Protein AF-A0A533S1H6-F1 (afdb_monomer_lite)

Sequence (105 aa):
SIVCSLVYDEVIPMDAEGDYMLHKIPVVIVEKLSGSKELEAKVCETLKSYKGILVRGHGTFAIGKLMEEAYHLTCMLEASCMTRYLVDLTGLGSKRDKTPEYKAW

Radius of gyration: 13.87 Å; chains: 1; bounding box: 28×32×38 Å

pLDDT: mean 91.46, std 9.81, range [49.34, 98.0]

Foldseek 3Di:
DQVLLQVDQKFAFPDPVCCVQFVIAGEDEDPDQPPDPRCVVRVVVVCVPGQKYHYHNHAIFGDDPDPVSRVVVRVSVVVRSVVRVVVVVVVDPDPLVVDVVNVPD

Structure (mmCIF, N/CA/C/O backbone):
data_AF-A0A533S1H6-F1
#
_entry.id   AF-A0A533S1H6-F1
#
loop_
_atom_site.group_PDB
_atom_site.id
_atom_site.type_symbol
_atom_site.label_atom_id
_atom_site.label_alt_id
_atom_site.label_comp_id
_atom_site.label_asym_id
_atom_site.label_entity_id
_atom_site.label_seq_id
_atom_site.pdbx_PDB_ins_code
_atom_site.Cartn_x
_atom_site.Cartn_y
_atom_site.Cartn_z
_atom_site.occupancy
_atom_site.B_iso_or_equiv
_atom_site.auth_seq_id
_atom_site.auth_comp_id
_atom_site.auth_asym_id
_atom_site.auth_atom_id
_atom_site.pdbx_PDB_model_num
ATOM 1 N N . SER A 1 1 ? 5.518 7.897 -0.190 1.00 87.12 1 SER A N 1
ATOM 2 C CA . SER A 1 1 ? 4.100 7.468 -0.110 1.00 87.12 1 SER A CA 1
ATOM 3 C C . SER A 1 1 ? 3.116 8.459 -0.726 1.00 87.12 1 SER A C 1
ATOM 5 O O . SER A 1 1 ? 2.310 8.053 -1.557 1.00 87.12 1 SER A O 1
ATOM 7 N N . ILE A 1 2 ? 3.149 9.749 -0.357 1.00 96.94 2 ILE A N 1
ATOM 8 C CA . ILE A 1 2 ? 2.146 10.743 -0.799 1.00 96.94 2 ILE A CA 1
ATOM 9 C C . ILE A 1 2 ? 2.069 10.846 -2.327 1.00 96.94 2 ILE A C 1
ATOM 11 O O . ILE A 1 2 ? 0.971 10.791 -2.872 1.00 96.94 2 ILE A O 1
ATOM 15 N N . VAL A 1 3 ? 3.210 10.910 -3.023 1.00 97.62 3 VAL A N 1
ATOM 16 C CA . VAL A 1 3 ? 3.251 10.919 -4.498 1.00 97.62 3 VAL A CA 1
ATOM 17 C C . VAL A 1 3 ? 2.487 9.726 -5.074 1.00 97.62 3 VAL A C 1
ATOM 19 O O . VAL A 1 3 ? 1.606 9.902 -5.905 1.00 97.62 3 VAL A O 1
ATOM 22 N N . CYS A 1 4 ? 2.742 8.520 -4.569 1.00 96.81 4 CYS A N 1
ATOM 23 C CA . CYS A 1 4 ? 2.046 7.318 -5.016 1.00 96.81 4 CYS A CA 1
ATOM 24 C C . CYS A 1 4 ? 0.539 7.392 -4.735 1.00 96.81 4 CYS A C 1
ATOM 26 O O . CYS A 1 4 ? -0.252 7.013 -5.587 1.00 96.81 4 CYS A O 1
ATOM 28 N N . SER A 1 5 ? 0.122 7.958 -3.598 1.00 97.38 5 SER A N 1
ATOM 29 C CA . SER A 1 5 ? -1.304 8.165 -3.303 1.00 97.38 5 SER A CA 1
ATOM 30 C C . SER A 1 5 ? -2.011 9.109 -4.292 1.00 97.38 5 SER A C 1
ATOM 32 O O . SER A 1 5 ? -3.231 9.045 -4.434 1.00 97.38 5 SER A O 1
ATOM 34 N N . LEU A 1 6 ? -1.264 9.993 -4.966 1.00 97.06 6 LEU A N 1
ATOM 35 C CA . LEU A 1 6 ? -1.783 10.920 -5.978 1.00 97.06 6 LEU A CA 1
ATOM 36 C C . LEU A 1 6 ? -1.803 10.310 -7.386 1.00 97.06 6 LEU A C 1
ATOM 38 O O . LEU A 1 6 ? -2.577 10.762 -8.222 1.00 97.06 6 LEU A O 1
ATOM 42 N N . VAL A 1 7 ? -0.952 9.315 -7.645 1.00 96.00 7 VAL A N 1
ATOM 43 C CA . VAL A 1 7 ? -0.762 8.710 -8.974 1.00 96.00 7 VAL A CA 1
ATOM 44 C C . VAL A 1 7 ? -1.539 7.402 -9.131 1.00 96.00 7 VAL A C 1
ATOM 46 O O . VAL A 1 7 ? -2.023 7.116 -10.222 1.00 96.00 7 VAL A O 1
ATOM 49 N N . TYR A 1 8 ? -1.680 6.616 -8.061 1.00 95.81 8 TYR A N 1
ATOM 50 C CA . TYR A 1 8 ? -2.298 5.289 -8.099 1.00 95.81 8 TYR A CA 1
ATOM 51 C C . TYR A 1 8 ? -3.560 5.217 -7.230 1.00 95.81 8 TYR A C 1
ATOM 53 O O . TYR A 1 8 ? -3.718 5.970 -6.264 1.00 95.81 8 TYR A O 1
ATOM 61 N N . ASP A 1 9 ? -4.442 4.270 -7.552 1.00 96.38 9 ASP A N 1
ATOM 62 C CA . ASP A 1 9 ? -5.574 3.863 -6.702 1.00 96.38 9 ASP A CA 1
ATOM 63 C C . ASP A 1 9 ? -5.197 2.736 -5.724 1.00 96.38 9 ASP A C 1
ATOM 65 O O . ASP A 1 9 ? -5.799 2.580 -4.662 1.00 96.38 9 ASP A O 1
ATOM 69 N N . GLU A 1 10 ? -4.149 1.984 -6.042 1.00 95.19 10 GLU A N 1
ATOM 70 C CA . GLU A 1 10 ? -3.526 0.998 -5.166 1.00 95.19 10 GLU A CA 1
ATOM 71 C C . GLU A 1 10 ? -2.047 0.847 -5.532 1.00 95.19 10 GLU A C 1
ATOM 73 O O . GLU A 1 10 ? -1.655 1.025 -6.686 1.00 95.19 10 GLU A O 1
ATOM 78 N N . VAL A 1 11 ? -1.213 0.536 -4.542 1.00 94.94 11 VAL A N 1
ATOM 79 C CA . VAL A 1 11 ? 0.215 0.277 -4.735 1.00 94.94 11 VAL A CA 1
ATOM 80 C C . VAL A 1 11 ? 0.470 -1.204 -4.493 1.00 94.94 11 VAL A C 1
ATOM 82 O O . VAL A 1 11 ? 0.226 -1.714 -3.399 1.00 94.94 11 VAL A O 1
ATOM 85 N N . ILE A 1 12 ? 0.981 -1.882 -5.519 1.00 92.75 12 ILE A N 1
ATOM 86 C CA . ILE A 1 12 ? 1.511 -3.242 -5.403 1.00 92.75 12 ILE A CA 1
ATOM 87 C C . ILE A 1 12 ? 3.010 -3.130 -5.103 1.00 92.75 12 ILE A C 1
ATOM 89 O O . ILE A 1 12 ? 3.725 -2.527 -5.919 1.00 92.75 12 ILE A O 1
ATOM 93 N N . PRO A 1 13 ? 3.488 -3.652 -3.956 1.00 93.00 13 PRO A N 1
ATOM 94 C CA . PRO A 1 13 ? 4.908 -3.692 -3.639 1.00 93.00 13 PRO A CA 1
ATOM 95 C C . PRO A 1 13 ? 5.731 -4.373 -4.738 1.00 93.00 13 PRO A C 1
ATOM 97 O O . PRO A 1 13 ? 5.243 -5.196 -5.515 1.00 93.00 13 PRO A O 1
ATOM 100 N N . MET A 1 14 ? 6.994 -3.967 -4.848 1.00 90.8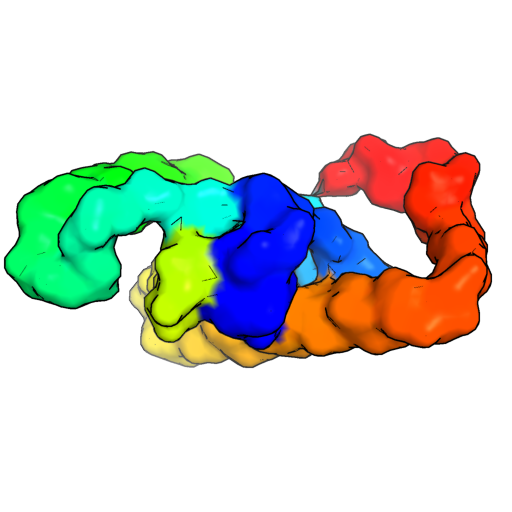1 14 MET A N 1
ATOM 101 C CA . MET A 1 14 ? 7.926 -4.503 -5.847 1.00 90.81 14 MET A CA 1
ATOM 102 C C . MET A 1 14 ? 9.099 -5.258 -5.221 1.00 90.81 14 MET A C 1
ATOM 104 O O . MET A 1 14 ? 9.908 -5.842 -5.945 1.00 90.81 14 MET A O 1
ATOM 108 N N . ASP A 1 15 ? 9.150 -5.301 -3.895 1.00 89.81 15 ASP A N 1
ATOM 109 C CA . ASP A 1 15 ? 10.154 -5.953 -3.070 1.00 89.81 15 ASP A CA 1
ATOM 110 C C . ASP A 1 15 ? 9.543 -7.124 -2.279 1.00 89.81 15 ASP A C 1
ATOM 112 O O . ASP A 1 15 ? 8.347 -7.145 -1.995 1.00 89.81 15 ASP A O 1
ATOM 116 N N . ALA A 1 16 ? 10.372 -8.111 -1.929 1.00 88.50 16 ALA A N 1
ATOM 117 C CA . ALA A 1 16 ? 9.907 -9.354 -1.310 1.00 88.50 16 ALA A CA 1
ATOM 118 C C . ALA A 1 16 ? 9.279 -9.154 0.082 1.00 88.50 16 ALA A C 1
ATOM 120 O O . ALA A 1 16 ? 8.384 -9.903 0.467 1.00 88.50 16 ALA A O 1
ATOM 121 N N . GLU A 1 17 ? 9.750 -8.164 0.842 1.00 88.88 17 GLU A N 1
ATOM 122 C CA . GLU A 1 17 ? 9.242 -7.885 2.186 1.00 88.88 17 GLU A CA 1
ATOM 123 C C . GLU A 1 17 ? 7.843 -7.266 2.103 1.00 88.88 17 GLU A C 1
ATOM 125 O O . GLU A 1 17 ? 6.904 -7.750 2.741 1.00 88.88 17 GLU A O 1
ATOM 130 N N . GLY A 1 18 ? 7.687 -6.243 1.255 1.00 90.94 18 GLY A N 1
ATOM 131 C CA . GLY A 1 18 ? 6.409 -5.608 0.959 1.00 90.94 18 GLY A CA 1
ATOM 132 C C . GLY A 1 18 ? 5.374 -6.602 0.441 1.00 90.94 18 GLY A C 1
ATOM 133 O O . GLY A 1 18 ? 4.237 -6.586 0.909 1.00 90.94 18 GLY A O 1
ATOM 134 N N . ASP A 1 19 ? 5.762 -7.517 -0.445 1.00 88.81 19 ASP A N 1
ATOM 135 C CA . ASP A 1 19 ? 4.863 -8.572 -0.930 1.00 88.81 19 ASP A CA 1
ATOM 136 C C . ASP A 1 19 ? 4.334 -9.446 0.191 1.00 88.81 19 ASP A C 1
ATOM 138 O O . ASP A 1 19 ? 3.132 -9.657 0.308 1.00 88.81 19 ASP A O 1
ATOM 142 N N . TYR A 1 20 ? 5.244 -9.941 1.025 1.00 88.69 20 TYR A N 1
ATOM 143 C CA . TYR A 1 20 ? 4.905 -10.897 2.062 1.00 88.69 20 TYR A CA 1
ATOM 144 C C . TYR A 1 20 ? 4.076 -10.269 3.188 1.00 88.69 20 TYR A C 1
ATOM 146 O O . TYR A 1 20 ? 3.221 -10.927 3.776 1.00 88.69 20 TYR A O 1
ATOM 154 N N . MET A 1 21 ? 4.342 -9.005 3.525 1.00 91.56 21 MET A N 1
ATOM 155 C CA . MET A 1 21 ? 3.717 -8.355 4.680 1.00 91.56 21 MET A CA 1
ATOM 156 C C . MET A 1 21 ? 2.507 -7.501 4.322 1.00 91.56 21 MET A C 1
ATOM 158 O O . MET A 1 21 ? 1.558 -7.441 5.109 1.00 91.56 21 MET A O 1
ATOM 162 N N . LEU A 1 22 ? 2.561 -6.792 3.191 1.00 92.81 22 LEU A N 1
ATOM 163 C CA . LEU A 1 22 ? 1.548 -5.817 2.792 1.00 92.81 22 LEU A CA 1
ATOM 164 C C . LEU A 1 22 ? 0.624 -6.379 1.716 1.00 92.81 22 LEU A C 1
ATOM 166 O O . LEU A 1 22 ? -0.558 -6.045 1.755 1.00 92.81 22 LEU A O 1
ATOM 170 N N . HIS A 1 23 ? 1.132 -7.231 0.813 1.00 89.62 23 HIS A N 1
ATOM 171 C CA . HIS A 1 23 ? 0.483 -7.758 -0.402 1.00 89.62 23 HIS A CA 1
ATOM 172 C C . HIS A 1 23 ? 0.030 -6.663 -1.374 1.00 89.62 23 HIS A C 1
ATOM 174 O O . HIS A 1 23 ? 0.464 -6.574 -2.519 1.00 89.62 23 HIS A O 1
ATOM 180 N N . LYS A 1 24 ? -0.847 -5.787 -0.896 1.00 92.88 24 LYS A N 1
ATOM 181 C CA . LYS A 1 24 ? -1.433 -4.672 -1.610 1.00 92.88 24 LYS A CA 1
ATOM 182 C C . LYS A 1 24 ? -1.717 -3.527 -0.653 1.00 92.88 24 LYS A C 1
ATOM 184 O O . LYS A 1 24 ? -2.286 -3.723 0.416 1.00 92.88 24 LYS A O 1
ATOM 189 N N . ILE A 1 25 ? -1.386 -2.315 -1.081 1.00 96.62 25 ILE A N 1
ATOM 190 C CA . ILE A 1 25 ? -1.596 -1.098 -0.301 1.00 96.62 25 ILE A CA 1
ATOM 191 C C . ILE A 1 25 ? -2.718 -0.283 -0.964 1.00 96.62 25 ILE A C 1
ATOM 193 O O . ILE A 1 25 ? -2.482 0.343 -2.001 1.00 96.62 25 ILE A O 1
ATOM 197 N N . PRO A 1 26 ? -3.942 -0.267 -0.413 1.00 97.25 26 PRO A N 1
ATOM 198 C CA . PRO A 1 26 ? -5.038 0.502 -0.993 1.00 97.25 26 PRO A CA 1
ATOM 199 C C . PRO A 1 26 ? -4.857 2.007 -0.754 1.00 97.25 26 PRO A C 1
ATOM 201 O O . PRO A 1 26 ? -4.351 2.426 0.295 1.00 97.25 26 PRO A O 1
ATOM 204 N N . VAL A 1 27 ? -5.318 2.827 -1.705 1.00 98.00 27 VAL A N 1
ATOM 205 C CA . VAL A 1 27 ? -5.415 4.283 -1.546 1.00 98.00 27 VAL A CA 1
ATOM 206 C C . VAL A 1 27 ? -6.853 4.670 -1.213 1.00 98.00 27 VAL A C 1
ATOM 208 O O . VAL A 1 27 ? -7.770 4.553 -2.021 1.00 98.00 27 VAL A O 1
ATOM 211 N N . VAL A 1 28 ? -7.052 5.169 0.001 1.00 96.81 28 VAL A N 1
ATOM 212 C CA . VAL A 1 28 ? -8.330 5.664 0.503 1.00 96.81 28 VAL A CA 1
ATOM 213 C C . VAL A 1 28 ? -8.516 7.125 0.101 1.00 96.81 28 VAL A C 1
ATOM 215 O O . VAL A 1 28 ? -7.629 7.964 0.279 1.00 96.81 28 VAL A O 1
ATOM 218 N 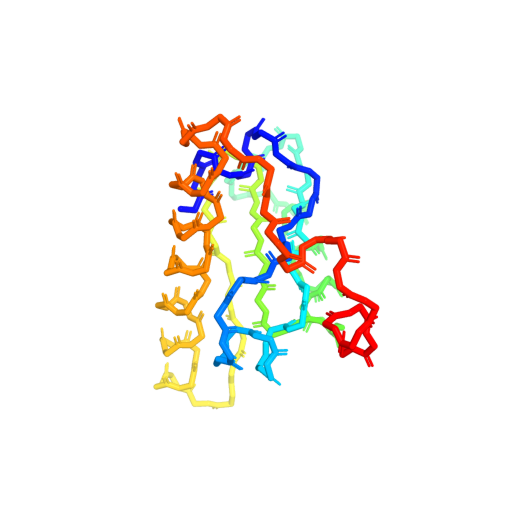N . ILE A 1 29 ? -9.705 7.439 -0.407 1.00 95.62 29 ILE A N 1
ATOM 219 C CA . ILE A 1 29 ? -10.117 8.790 -0.795 1.00 95.62 29 ILE A CA 1
ATOM 220 C C . ILE A 1 29 ? -11.145 9.283 0.217 1.00 95.62 29 ILE A C 1
ATOM 222 O O . ILE A 1 29 ? -12.145 8.602 0.459 1.00 95.62 29 ILE A O 1
ATOM 226 N N . VAL A 1 30 ? -10.918 10.463 0.785 1.00 93.56 30 VAL A N 1
ATOM 227 C CA . VAL A 1 30 ? -11.845 11.162 1.690 1.00 93.56 30 VAL A CA 1
ATOM 228 C C . VAL A 1 30 ? -11.987 12.609 1.226 1.00 93.56 30 VAL A C 1
ATOM 230 O O . VAL A 1 30 ? -11.058 13.148 0.623 1.00 93.56 30 VAL A O 1
ATOM 233 N N . GLU A 1 31 ? -13.120 13.246 1.507 1.00 88.44 31 GLU A N 1
ATOM 234 C CA . GLU A 1 31 ? -13.339 14.650 1.135 1.00 88.44 31 GLU A CA 1
ATOM 235 C C . GLU A 1 31 ? -12.524 15.586 2.038 1.00 88.44 31 GLU A C 1
ATOM 237 O O . GLU A 1 31 ? -11.850 16.506 1.574 1.00 88.44 31 GLU A O 1
ATOM 242 N N . LYS A 1 32 ? -12.531 15.310 3.349 1.00 88.81 32 LYS A N 1
ATOM 243 C CA . LYS A 1 32 ? -11.784 16.085 4.343 1.00 88.81 32 LYS A CA 1
ATOM 244 C C . LYS A 1 32 ? -10.625 15.271 4.908 1.00 88.81 32 LYS A C 1
ATOM 246 O O . LYS A 1 32 ? -10.822 14.361 5.714 1.00 88.81 32 LYS A O 1
ATOM 251 N N . LEU A 1 33 ? -9.416 15.681 4.529 1.00 83.12 33 LEU A N 1
ATOM 252 C CA . LEU A 1 33 ? -8.160 14.983 4.813 1.00 83.12 33 LEU A CA 1
ATOM 253 C C . LEU A 1 33 ? -7.723 15.009 6.284 1.00 83.12 33 LEU A C 1
ATOM 255 O O . LEU A 1 33 ? -6.817 14.272 6.640 1.00 83.12 33 LEU A O 1
ATOM 259 N N . SER A 1 34 ? -8.324 15.829 7.151 1.00 84.38 34 SER A N 1
ATOM 260 C CA . SER A 1 34 ? -7.910 15.910 8.557 1.00 84.38 34 SER A CA 1
ATOM 261 C C . SER A 1 34 ? -9.084 16.139 9.504 1.00 84.38 34 SER A C 1
ATOM 263 O O . SER A 1 34 ? -9.977 16.949 9.228 1.00 84.38 34 SER A O 1
ATOM 265 N N . GLY A 1 35 ? -9.076 15.412 10.627 1.00 84.19 35 GLY A N 1
ATOM 266 C CA . GLY A 1 35 ? -10.047 15.558 11.715 1.00 84.19 35 GLY A CA 1
ATOM 267 C C . GLY A 1 35 ? -11.499 15.333 11.288 1.00 84.19 35 GLY A C 1
ATOM 268 O O . GLY A 1 35 ? -12.396 16.013 11.788 1.00 84.19 35 GLY A O 1
ATOM 269 N N . SER A 1 36 ? -11.739 14.450 10.314 1.00 92.94 36 SER A N 1
ATOM 270 C CA . SER A 1 36 ? -13.077 14.133 9.815 1.00 92.94 36 SER A CA 1
ATOM 271 C C . SER A 1 36 ? -13.518 12.741 10.270 1.00 92.94 36 SER A C 1
ATOM 273 O O . SER A 1 36 ? -12.726 11.801 10.298 1.00 92.94 36 SER A O 1
ATOM 275 N N . LYS A 1 37 ? -14.811 12.600 10.592 1.00 93.88 37 LYS A N 1
ATOM 276 C CA . LYS A 1 37 ? -15.409 11.293 10.912 1.00 93.88 37 LYS A CA 1
ATOM 277 C C . LYS A 1 37 ? -15.380 10.337 9.718 1.00 93.88 37 LYS A C 1
ATOM 279 O O . LYS A 1 37 ? -15.350 9.128 9.896 1.00 93.88 37 LYS A O 1
ATOM 284 N N . GLU A 1 38 ? -15.394 10.884 8.504 1.00 94.00 38 GLU A N 1
ATOM 285 C CA . GLU A 1 38 ? -15.266 10.107 7.273 1.00 94.00 38 GLU A CA 1
ATOM 286 C C . GLU A 1 38 ? -13.884 9.447 7.175 1.00 94.00 38 GLU A C 1
ATOM 288 O O . GLU A 1 38 ? -13.801 8.252 6.894 1.00 94.00 38 GLU A O 1
ATOM 293 N N . LEU A 1 39 ? -12.814 10.210 7.442 1.00 94.19 39 LEU A N 1
ATOM 294 C CA . LEU A 1 39 ? -11.448 9.691 7.478 1.00 94.19 39 LEU A CA 1
ATOM 295 C C . LEU A 1 39 ? -11.326 8.583 8.519 1.00 94.19 39 LEU A C 1
ATOM 297 O O . LEU A 1 39 ? -10.863 7.499 8.184 1.00 94.19 39 LEU A O 1
ATOM 301 N N . GLU A 1 40 ? -11.785 8.837 9.745 1.00 94.69 40 GLU A N 1
ATOM 302 C CA . GLU A 1 40 ? -11.790 7.846 10.824 1.00 94.69 40 GLU A CA 1
ATOM 303 C C . GLU A 1 40 ? -12.493 6.553 10.389 1.00 94.69 40 GLU A C 1
ATOM 305 O O . GLU A 1 40 ? -11.884 5.486 10.401 1.00 94.69 40 GLU A O 1
ATOM 310 N N . ALA A 1 41 ? -13.740 6.648 9.917 1.00 95.81 41 ALA A N 1
ATOM 311 C CA . ALA A 1 41 ? -14.526 5.484 9.522 1.00 95.81 41 ALA A CA 1
ATOM 312 C C . ALA A 1 41 ? -13.872 4.695 8.377 1.00 95.81 41 ALA A C 1
ATOM 314 O O . ALA A 1 41 ? -13.773 3.470 8.455 1.00 95.81 41 ALA A O 1
ATOM 315 N N . LYS A 1 42 ? -13.390 5.377 7.329 1.00 96.12 42 LYS A N 1
ATOM 316 C CA . LYS A 1 42 ? -12.754 4.719 6.178 1.00 96.12 42 LYS A CA 1
ATOM 317 C C . LYS A 1 42 ? -11.414 4.084 6.540 1.00 96.12 42 LYS A C 1
ATOM 319 O O . LYS A 1 42 ? -11.150 2.961 6.112 1.00 96.12 42 LYS A O 1
ATOM 324 N N . VAL A 1 43 ? -10.582 4.768 7.326 1.00 96.00 43 VAL A N 1
ATOM 325 C CA . VAL A 1 43 ? -9.296 4.232 7.798 1.00 96.00 43 VAL A CA 1
ATOM 326 C C . VAL A 1 43 ? -9.539 2.997 8.663 1.00 96.00 43 VAL A C 1
ATOM 328 O O . VAL A 1 43 ? -8.974 1.942 8.380 1.00 96.00 43 VAL A O 1
ATOM 331 N N . CYS A 1 44 ? -10.428 3.089 9.656 1.00 95.56 44 CYS A N 1
ATOM 332 C CA . CYS A 1 44 ? -10.756 1.971 10.538 1.00 95.56 44 CYS A CA 1
ATOM 333 C C . CYS A 1 44 ? -11.334 0.773 9.780 1.00 95.56 44 CYS A C 1
ATOM 335 O O . CYS A 1 44 ? -10.947 -0.357 10.065 1.00 95.56 44 CYS A O 1
ATOM 337 N N . GLU A 1 45 ? -12.237 0.993 8.821 1.00 96.88 45 GLU A N 1
ATOM 338 C CA . GLU A 1 45 ? -12.821 -0.098 8.036 1.00 96.88 45 GLU A CA 1
ATOM 339 C C . GLU A 1 45 ? -11.774 -0.783 7.155 1.00 96.88 45 GLU A C 1
ATOM 341 O O . GLU A 1 45 ? -11.676 -2.009 7.137 1.00 96.88 45 GLU A O 1
ATOM 346 N N . THR A 1 46 ? -10.934 -0.002 6.473 1.00 96.38 46 THR A N 1
ATOM 347 C CA . THR A 1 46 ? -9.923 -0.554 5.560 1.00 96.38 46 THR A CA 1
ATOM 348 C C . THR A 1 46 ? -8.848 -1.332 6.325 1.00 96.38 46 THR A C 1
ATOM 350 O O . THR A 1 46 ? -8.446 -2.416 5.899 1.00 96.38 46 THR A O 1
ATOM 353 N N . LEU A 1 47 ? -8.438 -0.847 7.503 1.00 96.50 47 LEU A N 1
ATOM 354 C CA . LEU A 1 47 ? -7.433 -1.509 8.344 1.00 96.50 47 LEU A CA 1
ATOM 355 C C . LEU A 1 47 ? -7.893 -2.849 8.949 1.00 96.50 47 LEU A C 1
ATOM 357 O O . LEU A 1 47 ? -7.076 -3.580 9.503 1.00 96.50 47 LEU A O 1
ATOM 361 N N . LYS A 1 48 ? -9.174 -3.225 8.819 1.00 95.88 48 LYS A N 1
ATOM 362 C CA . LYS A 1 48 ? -9.633 -4.585 9.162 1.00 95.88 48 LYS A CA 1
ATOM 363 C C . LYS A 1 48 ? -9.114 -5.640 8.188 1.00 95.88 48 LYS A C 1
ATOM 365 O O . LYS A 1 48 ? -8.962 -6.794 8.574 1.00 95.88 48 LYS A O 1
ATOM 370 N N . SER A 1 49 ? -8.887 -5.248 6.933 1.00 95.38 49 SER A N 1
ATOM 371 C CA . SER A 1 49 ? -8.467 -6.155 5.856 1.00 95.38 49 SER A CA 1
ATOM 372 C C . SER A 1 49 ? -7.006 -5.962 5.448 1.00 95.38 49 SER A C 1
ATOM 374 O O . SER A 1 49 ? -6.413 -6.870 4.876 1.00 95.38 49 SER A O 1
ATOM 376 N N . TYR A 1 50 ? -6.419 -4.800 5.747 1.00 96.00 50 TYR A N 1
ATOM 377 C CA . TYR A 1 50 ? -5.058 -4.440 5.351 1.00 96.00 50 TYR A CA 1
ATOM 378 C C . TYR A 1 50 ? -4.253 -3.960 6.557 1.00 96.00 50 TYR A C 1
ATOM 380 O O . TYR A 1 50 ? -4.748 -3.192 7.375 1.00 96.00 50 TYR A O 1
ATOM 388 N N . LYS A 1 51 ? -2.982 -4.361 6.649 1.00 94.94 51 LYS A N 1
ATOM 389 C CA . LYS A 1 51 ? -2.087 -3.916 7.735 1.00 94.94 51 LYS A CA 1
ATOM 390 C C . LYS A 1 51 ? -1.611 -2.471 7.576 1.00 94.94 51 LYS A C 1
ATOM 392 O O . LYS A 1 51 ? -1.142 -1.862 8.535 1.00 94.94 51 LYS A O 1
ATOM 397 N N . GLY A 1 52 ? -1.729 -1.925 6.369 1.00 96.81 52 GLY A N 1
ATOM 398 C CA . GLY A 1 52 ? -1.308 -0.577 6.042 1.00 96.81 52 GLY A CA 1
ATOM 399 C C . GLY A 1 52 ? -2.039 -0.034 4.824 1.00 96.81 52 GLY A C 1
ATOM 400 O O . GLY A 1 52 ? -2.378 -0.783 3.910 1.00 96.81 52 GLY A O 1
ATOM 401 N N . ILE A 1 53 ? -2.298 1.269 4.827 1.00 97.69 53 ILE A N 1
ATOM 402 C CA . ILE A 1 53 ? -3.055 1.969 3.787 1.00 97.69 53 ILE A CA 1
ATOM 403 C C . ILE A 1 53 ? -2.420 3.324 3.479 1.00 97.69 53 ILE A C 1
ATOM 405 O O . ILE A 1 53 ? -1.676 3.886 4.288 1.00 97.69 53 ILE A O 1
ATOM 409 N N . LEU A 1 54 ? -2.776 3.878 2.326 1.00 97.88 54 LEU A N 1
ATOM 410 C CA . LEU A 1 54 ? -2.497 5.257 1.943 1.00 97.88 54 LEU A CA 1
ATOM 411 C C . LEU A 1 54 ? -3.794 6.060 1.987 1.00 97.88 54 LEU A C 1
ATOM 413 O O . LEU A 1 54 ? -4.846 5.563 1.603 1.00 97.88 54 LEU A O 1
ATOM 417 N N . VAL A 1 55 ? -3.723 7.322 2.388 1.00 97.56 55 VAL A N 1
ATOM 418 C CA . VAL A 1 55 ? -4.805 8.295 2.208 1.00 97.56 55 VAL A CA 1
ATOM 419 C C . VAL A 1 55 ? -4.341 9.316 1.182 1.00 97.56 55 VAL A C 1
ATOM 421 O O . VAL A 1 55 ? -3.278 9.927 1.346 1.00 97.56 55 VAL A O 1
ATOM 424 N N . ARG A 1 56 ? -5.127 9.483 0.114 1.00 96.94 56 ARG A N 1
ATOM 425 C CA . ARG A 1 56 ? -4.788 10.323 -1.041 1.00 96.94 56 ARG A CA 1
ATOM 426 C C . ARG A 1 56 ? -4.441 11.745 -0.611 1.00 96.94 56 ARG A C 1
ATOM 428 O O . ARG A 1 56 ? -5.278 12.450 -0.065 1.00 96.94 56 ARG A O 1
ATOM 435 N N . GLY A 1 57 ? -3.201 12.159 -0.866 1.00 95.19 57 GLY A N 1
ATOM 436 C CA . GLY A 1 57 ? -2.714 13.500 -0.533 1.00 95.19 57 GLY A CA 1
ATOM 437 C C . GLY A 1 57 ? -2.455 13.754 0.957 1.00 95.19 57 GLY A C 1
ATOM 438 O O . GLY A 1 57 ? -2.182 14.894 1.317 1.00 95.19 57 GLY A O 1
ATOM 439 N N . HIS A 1 58 ? -2.520 12.731 1.818 1.00 95.50 58 HIS A N 1
ATOM 440 C CA . HIS A 1 58 ? -2.272 12.865 3.259 1.00 95.50 58 HIS A CA 1
ATOM 441 C C . HIS A 1 58 ? -1.028 12.090 3.701 1.00 95.50 58 HIS A C 1
ATOM 443 O O . HIS A 1 58 ? -0.076 12.679 4.201 1.00 95.50 58 HIS A O 1
ATOM 449 N N . GLY A 1 59 ? -1.014 10.768 3.516 1.00 94.38 59 GLY A N 1
ATOM 450 C CA . GLY A 1 59 ? 0.074 9.924 4.010 1.00 94.38 59 GLY A CA 1
ATOM 451 C C . GLY A 1 59 ? -0.360 8.485 4.243 1.00 94.38 59 GLY A C 1
ATOM 452 O O . GLY A 1 59 ? -1.291 8.004 3.601 1.00 94.38 59 GLY A O 1
ATOM 453 N N . THR A 1 60 ? 0.322 7.802 5.155 1.00 96.50 60 THR A N 1
ATOM 454 C CA . THR A 1 60 ? 0.094 6.391 5.472 1.00 96.50 60 THR A CA 1
ATOM 455 C C . THR A 1 60 ? -0.573 6.213 6.831 1.00 96.50 60 THR A C 1
ATOM 457 O O . THR A 1 60 ? -0.412 7.030 7.735 1.00 96.50 60 THR A O 1
ATOM 460 N N . PHE A 1 61 ? -1.308 5.114 6.976 1.00 97.12 61 PHE A N 1
ATOM 461 C CA . PHE A 1 61 ? -1.751 4.588 8.265 1.00 97.12 61 PHE A CA 1
ATOM 462 C C . PHE A 1 61 ? -1.398 3.106 8.321 1.00 97.12 61 PHE A C 1
ATOM 464 O O . PHE A 1 61 ? -1.589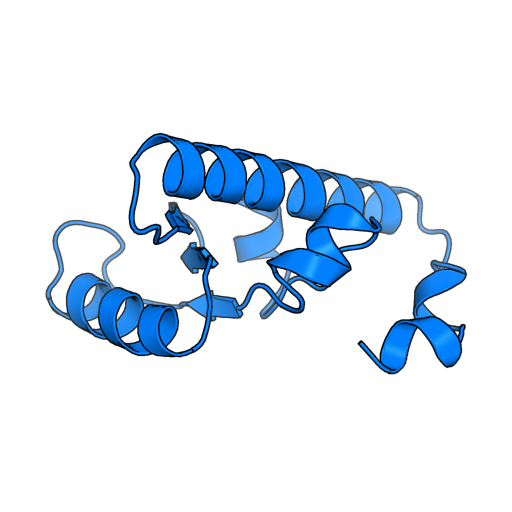 2.398 7.334 1.00 97.12 61 PHE A O 1
ATOM 471 N N . ALA A 1 62 ? -0.903 2.640 9.463 1.00 97.44 62 ALA A N 1
ATOM 472 C CA . ALA A 1 62 ? -0.577 1.239 9.696 1.00 97.44 62 ALA A CA 1
ATOM 473 C C . ALA A 1 62 ? -1.127 0.785 11.049 1.00 97.44 62 ALA A C 1
ATOM 475 O O . ALA A 1 62 ? -1.253 1.587 11.977 1.00 97.44 62 ALA A O 1
ATOM 476 N N . ILE A 1 63 ? -1.448 -0.503 11.155 1.00 96.75 63 ILE A N 1
ATOM 477 C CA . ILE A 1 63 ? -1.934 -1.127 12.385 1.00 96.75 63 ILE A CA 1
ATOM 478 C C . ILE A 1 63 ? -1.036 -2.303 12.766 1.00 96.75 63 ILE A C 1
ATOM 480 O O . ILE A 1 63 ? -0.662 -3.116 11.926 1.00 96.75 63 ILE A O 1
ATOM 484 N N . GLY A 1 64 ? -0.711 -2.395 14.051 1.00 95.38 64 GLY A N 1
ATOM 485 C CA . GLY A 1 64 ? 0.053 -3.489 14.640 1.00 95.38 64 GLY A CA 1
ATOM 486 C C . GLY A 1 64 ? -0.390 -3.712 16.080 1.00 95.38 64 GLY A C 1
ATOM 487 O O . GLY A 1 64 ? -1.003 -2.836 16.694 1.00 95.38 64 GLY A O 1
ATOM 488 N N . LYS A 1 65 ? -0.099 -4.892 16.630 1.00 95.69 65 LYS A N 1
ATOM 489 C CA . LYS A 1 65 ? -0.354 -5.180 18.053 1.00 95.69 65 LYS A CA 1
ATOM 490 C C . LYS A 1 65 ? 0.641 -4.460 18.956 1.00 95.69 65 LYS A C 1
ATOM 492 O O . LYS A 1 65 ? 0.330 -4.179 20.110 1.00 95.69 65 LYS A O 1
ATOM 497 N N . LEU A 1 66 ? 1.830 -4.200 18.421 1.00 97.56 66 LEU A N 1
ATOM 498 C CA . LEU A 1 66 ? 2.926 -3.498 19.070 1.00 97.56 66 LEU A CA 1
ATOM 499 C C . LEU A 1 66 ? 3.269 -2.238 18.273 1.00 97.56 66 LEU A C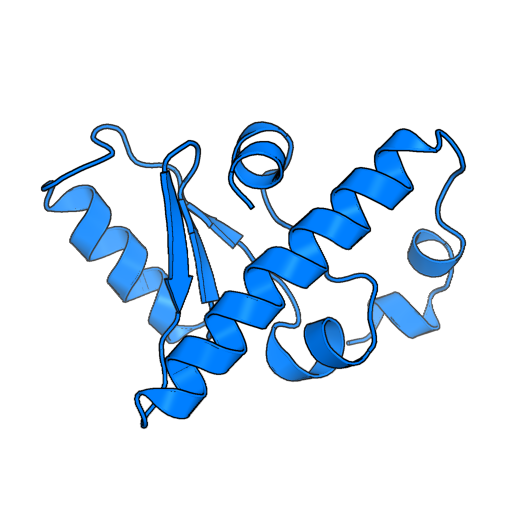 1
ATOM 501 O O . LEU A 1 66 ? 3.083 -2.192 17.054 1.00 97.56 66 LEU A O 1
ATOM 505 N N . MET A 1 67 ? 3.793 -1.222 18.956 1.00 96.75 67 MET A N 1
ATOM 506 C CA . MET A 1 67 ? 4.190 0.032 18.309 1.00 96.75 67 MET A CA 1
ATOM 507 C C . MET A 1 67 ? 5.297 -0.210 17.280 1.00 96.75 67 MET A C 1
ATOM 509 O O . MET A 1 67 ? 5.285 0.371 16.201 1.00 96.75 67 MET A O 1
ATOM 513 N N . GLU A 1 68 ? 6.224 -1.111 17.588 1.00 97.56 68 GLU A N 1
ATOM 514 C CA . GLU A 1 68 ? 7.340 -1.503 16.734 1.00 97.56 68 GLU A CA 1
ATOM 515 C C . GLU A 1 68 ? 6.853 -2.159 15.439 1.00 97.56 68 GLU A C 1
ATOM 517 O O . GLU A 1 68 ? 7.398 -1.891 14.373 1.00 97.56 68 GLU A O 1
ATOM 522 N N . GLU A 1 69 ? 5.790 -2.966 15.517 1.00 96.38 69 GLU A N 1
ATOM 523 C CA . GLU A 1 69 ? 5.155 -3.572 14.344 1.00 96.38 69 GLU A CA 1
ATOM 524 C C . GLU A 1 69 ? 4.517 -2.494 13.460 1.00 96.38 69 GLU A C 1
ATOM 526 O O . GLU A 1 69 ? 4.775 -2.448 12.258 1.00 96.38 69 GLU A O 1
ATOM 531 N N . ALA A 1 70 ? 3.737 -1.583 14.051 1.00 97.00 70 ALA A N 1
ATOM 532 C CA . ALA A 1 70 ? 3.110 -0.486 13.314 1.00 97.00 70 ALA A CA 1
ATOM 533 C C . ALA A 1 70 ? 4.151 0.466 12.692 1.00 97.00 70 ALA A C 1
ATOM 535 O O . ALA A 1 70 ? 3.987 0.924 11.557 1.00 97.00 70 ALA A O 1
ATOM 536 N N . TYR A 1 71 ? 5.245 0.732 13.408 1.00 97.56 71 TYR A N 1
ATOM 537 C CA . TYR A 1 71 ? 6.365 1.529 12.919 1.00 97.56 71 TYR A CA 1
ATOM 538 C C . TYR A 1 71 ? 7.062 0.847 11.739 1.00 97.56 71 TYR A C 1
ATOM 540 O O . TYR A 1 71 ? 7.237 1.464 10.689 1.00 97.56 71 TYR A O 1
ATOM 548 N N . HIS A 1 72 ? 7.388 -0.439 11.873 1.00 97.19 72 HIS A N 1
ATOM 549 C CA . HIS A 1 72 ? 8.013 -1.216 10.809 1.00 97.19 72 HIS A CA 1
ATOM 550 C C . HIS A 1 72 ? 7.137 -1.258 9.550 1.00 97.19 72 HIS A C 1
ATOM 552 O O . HIS A 1 72 ? 7.611 -0.913 8.468 1.00 97.19 72 HIS A O 1
ATOM 558 N N . LEU A 1 73 ? 5.838 -1.544 9.694 1.00 97.06 73 LEU A N 1
ATOM 559 C CA . LEU A 1 73 ? 4.877 -1.498 8.587 1.00 97.06 73 LEU A CA 1
ATOM 560 C C . LEU A 1 73 ? 4.824 -0.115 7.927 1.00 97.06 73 LEU A C 1
ATOM 562 O O . LEU A 1 73 ? 4.757 -0.019 6.705 1.00 97.06 73 LEU A O 1
ATOM 566 N N . THR A 1 74 ? 4.903 0.965 8.706 1.00 97.12 74 THR A N 1
ATOM 567 C CA . THR A 1 74 ? 4.936 2.334 8.167 1.00 97.12 74 THR A CA 1
ATOM 568 C C . THR A 1 74 ? 6.187 2.582 7.321 1.00 97.12 74 THR A C 1
ATOM 570 O O . THR A 1 74 ? 6.083 3.147 6.230 1.00 97.12 74 THR A O 1
ATOM 573 N N . CYS A 1 75 ? 7.358 2.126 7.774 1.00 96.88 75 CYS A N 1
ATOM 574 C CA . CYS A 1 75 ? 8.592 2.193 6.988 1.00 96.88 75 CYS A CA 1
ATOM 575 C C . CYS A 1 75 ? 8.482 1.386 5.689 1.00 96.88 75 CYS A C 1
ATOM 577 O O . CYS A 1 75 ? 8.885 1.874 4.633 1.00 96.88 75 CYS A O 1
ATOM 579 N N . MET A 1 76 ? 7.891 0.190 5.748 1.00 96.75 76 MET A N 1
ATOM 580 C CA . MET A 1 76 ? 7.673 -0.648 4.567 1.00 96.75 76 MET A CA 1
ATOM 581 C C . MET A 1 76 ? 6.730 0.012 3.558 1.00 96.75 76 MET A C 1
ATOM 583 O O . MET A 1 76 ? 7.045 0.053 2.373 1.00 96.75 76 MET A O 1
ATOM 587 N N . LEU A 1 77 ? 5.614 0.599 4.011 1.00 97.50 77 LEU A N 1
ATOM 588 C CA . LEU A 1 77 ? 4.695 1.347 3.143 1.00 97.50 77 LEU A CA 1
ATOM 589 C C . LEU A 1 77 ? 5.436 2.445 2.367 1.00 97.50 77 LEU A C 1
ATOM 591 O O . LEU A 1 77 ? 5.217 2.612 1.164 1.00 97.50 77 LEU A O 1
ATOM 595 N N . GLU A 1 78 ? 6.323 3.187 3.037 1.00 97.31 78 GLU A N 1
ATOM 596 C CA . GLU A 1 78 ? 7.124 4.234 2.398 1.00 97.31 78 GLU A CA 1
ATOM 597 C C . GLU A 1 78 ? 8.121 3.655 1.387 1.00 97.31 78 GLU A C 1
ATOM 599 O O . GLU A 1 78 ? 8.177 4.129 0.249 1.00 97.31 78 GLU A O 1
ATOM 604 N N . ALA A 1 79 ? 8.857 2.607 1.767 1.00 97.00 79 ALA A N 1
ATOM 605 C CA . ALA A 1 79 ? 9.855 1.958 0.920 1.00 97.00 79 ALA A CA 1
ATOM 606 C C . ALA A 1 79 ? 9.240 1.315 -0.334 1.00 97.00 79 ALA A C 1
ATOM 608 O O . ALA A 1 79 ? 9.756 1.507 -1.441 1.00 97.00 79 ALA A O 1
ATOM 609 N N . SER A 1 80 ? 8.109 0.617 -0.198 1.00 96.25 80 SER A N 1
ATOM 610 C CA . SER A 1 80 ? 7.397 0.015 -1.329 1.00 96.25 80 SER A CA 1
ATOM 611 C C . SER A 1 80 ? 6.822 1.086 -2.260 1.00 96.25 80 SER A C 1
ATOM 613 O O . SER A 1 80 ? 6.946 0.965 -3.479 1.00 96.25 80 SER A O 1
ATOM 615 N N . CYS A 1 81 ? 6.275 2.183 -1.716 1.00 96.88 81 CYS A N 1
ATOM 616 C CA . CYS A 1 81 ? 5.856 3.334 -2.523 1.00 96.88 81 CYS A CA 1
ATOM 617 C C . CYS A 1 81 ? 7.032 3.938 -3.302 1.00 96.88 81 CYS A C 1
ATOM 619 O O . CYS A 1 81 ? 6.923 4.180 -4.503 1.00 96.88 81 CYS A O 1
ATOM 621 N N . MET A 1 82 ? 8.164 4.174 -2.633 1.00 96.50 82 MET A N 1
ATOM 622 C CA . MET A 1 82 ? 9.349 4.747 -3.268 1.00 96.50 82 MET A CA 1
ATOM 623 C C . MET A 1 82 ? 9.867 3.844 -4.387 1.00 96.50 82 MET A C 1
ATOM 625 O O . MET A 1 82 ? 10.101 4.322 -5.493 1.00 96.50 82 MET A O 1
ATOM 629 N N . THR A 1 83 ? 9.988 2.542 -4.127 1.00 95.69 83 THR A N 1
ATOM 630 C CA . THR A 1 83 ? 10.420 1.560 -5.130 1.00 95.69 83 THR A CA 1
ATOM 631 C C . THR A 1 83 ? 9.485 1.563 -6.332 1.00 95.69 83 THR A C 1
ATOM 633 O O . THR A 1 83 ? 9.958 1.679 -7.462 1.00 95.69 83 THR A O 1
ATOM 636 N N . ARG A 1 84 ? 8.164 1.515 -6.104 1.00 94.38 84 ARG A N 1
ATOM 637 C CA . ARG A 1 84 ? 7.173 1.555 -7.186 1.00 94.38 84 ARG A CA 1
ATOM 638 C C . ARG A 1 84 ? 7.321 2.808 -8.044 1.00 94.38 84 ARG A C 1
ATOM 640 O O . ARG A 1 84 ? 7.399 2.713 -9.265 1.00 94.38 84 ARG A O 1
ATOM 647 N N . TYR A 1 85 ? 7.399 3.969 -7.401 1.00 95.44 85 TYR A N 1
ATOM 648 C CA . TYR A 1 85 ? 7.540 5.245 -8.095 1.00 95.44 85 TYR A CA 1
ATOM 649 C C . TYR A 1 85 ? 8.844 5.334 -8.895 1.00 95.44 85 TYR A C 1
ATOM 651 O O . TYR A 1 85 ? 8.832 5.774 -10.041 1.00 95.44 85 TYR A O 1
ATOM 659 N N . LEU A 1 86 ? 9.966 4.894 -8.317 1.00 95.81 86 LEU A N 1
ATOM 660 C CA . LEU A 1 86 ? 11.261 4.895 -8.998 1.00 95.81 86 LEU A CA 1
ATOM 661 C C . LEU A 1 86 ? 11.271 3.963 -10.211 1.00 95.81 86 LEU A C 1
ATOM 663 O O . LEU A 1 86 ? 11.818 4.342 -11.243 1.00 95.81 86 LEU A O 1
ATOM 667 N N . VAL A 1 87 ? 10.655 2.780 -10.111 1.00 94.12 87 VAL A N 1
ATOM 668 C CA . VAL A 1 87 ? 10.512 1.859 -11.248 1.00 94.12 87 VAL A CA 1
ATOM 669 C C . VAL A 1 87 ? 9.706 2.509 -12.365 1.00 94.12 87 VAL A C 1
ATOM 671 O O . VAL A 1 87 ? 10.169 2.524 -13.506 1.00 94.12 87 VAL A O 1
ATOM 674 N N . ASP A 1 88 ? 8.566 3.118 -12.044 1.00 92.38 88 ASP A N 1
ATOM 675 C CA . ASP A 1 88 ? 7.734 3.790 -13.043 1.00 92.38 88 ASP A CA 1
ATOM 676 C C . ASP A 1 88 ? 8.464 4.994 -13.677 1.00 92.38 88 ASP A C 1
ATOM 678 O O . ASP A 1 88 ? 8.372 5.206 -14.888 1.00 92.38 88 ASP A O 1
ATOM 682 N N . LEU A 1 89 ? 9.283 5.722 -12.906 1.00 95.19 89 LEU A N 1
ATOM 683 C CA . LEU A 1 89 ? 10.101 6.837 -13.400 1.00 95.19 89 LEU A CA 1
ATOM 684 C C . LEU A 1 89 ? 11.169 6.400 -14.415 1.00 95.19 89 LEU A C 1
ATOM 686 O O . LEU A 1 89 ? 11.563 7.199 -15.265 1.00 95.19 89 LEU A O 1
ATOM 690 N N . THR A 1 90 ? 11.631 5.145 -14.374 1.00 94.56 90 THR A N 1
ATOM 691 C CA . THR A 1 90 ? 12.595 4.650 -15.374 1.00 94.56 90 THR A CA 1
ATOM 692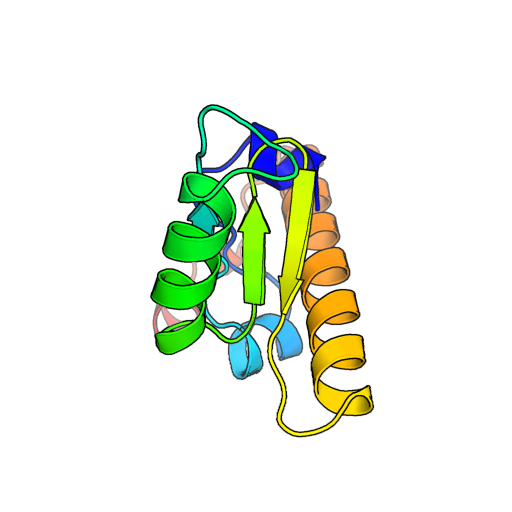 C C . THR A 1 90 ? 12.019 4.621 -16.792 1.00 94.56 90 THR A C 1
ATOM 694 O O . THR A 1 90 ? 12.783 4.560 -17.755 1.00 94.56 90 THR A O 1
ATOM 697 N N . GLY A 1 91 ? 10.686 4.606 -16.938 1.00 90.69 91 GLY A N 1
ATOM 698 C CA . GLY A 1 91 ? 9.999 4.399 -18.217 1.00 90.69 91 GLY A CA 1
ATOM 699 C C . GLY A 1 91 ? 10.192 2.995 -18.806 1.00 90.69 91 GLY A C 1
ATOM 700 O O . GLY A 1 91 ? 9.667 2.692 -19.878 1.00 90.69 91 GLY A O 1
ATOM 701 N N . LEU A 1 92 ? 10.933 2.121 -18.120 1.00 88.00 92 LEU A N 1
ATOM 702 C CA . LEU A 1 92 ? 11.126 0.732 -18.500 1.00 88.00 92 LEU A CA 1
ATOM 703 C C . LEU A 1 92 ? 10.010 -0.097 -17.869 1.00 88.00 92 LEU A C 1
ATOM 705 O O . LEU A 1 92 ? 9.790 -0.058 -16.662 1.00 88.00 92 LEU A O 1
ATOM 709 N N . GLY A 1 93 ? 9.309 -0.890 -18.679 1.00 81.88 93 GLY A N 1
ATOM 710 C CA . GLY A 1 93 ? 8.294 -1.795 -18.145 1.00 81.88 93 GLY A CA 1
ATOM 711 C C . GLY A 1 93 ? 8.919 -2.799 -17.174 1.00 81.88 93 GLY A C 1
ATOM 712 O O . GLY A 1 93 ? 9.831 -3.538 -17.559 1.00 81.88 93 GLY A O 1
ATOM 713 N N . SER A 1 94 ? 8.402 -2.854 -15.945 1.00 85.38 94 SER A N 1
ATOM 714 C CA . SER A 1 94 ? 8.867 -3.793 -14.927 1.00 85.38 94 SER A CA 1
ATOM 715 C C . SER A 1 94 ? 8.769 -5.235 -15.430 1.00 85.38 94 SER A C 1
ATOM 717 O O . SER A 1 94 ? 7.729 -5.673 -15.931 1.00 85.38 94 SER A O 1
ATOM 719 N N . LYS A 1 95 ? 9.859 -6.003 -15.297 1.00 85.56 95 LYS A N 1
ATOM 720 C CA . LYS A 1 95 ? 9.845 -7.445 -15.607 1.00 85.56 95 LYS A CA 1
ATOM 721 C C . LYS A 1 95 ? 8.893 -8.189 -14.674 1.00 85.56 95 LYS A C 1
ATOM 723 O O . LYS A 1 95 ? 8.217 -9.109 -15.109 1.00 85.56 95 LYS A O 1
ATOM 728 N N . ARG A 1 96 ? 8.796 -7.728 -13.429 1.00 80.88 96 ARG A N 1
ATOM 729 C CA . ARG A 1 96 ? 7.928 -8.283 -12.395 1.00 80.88 96 ARG A CA 1
ATOM 730 C C . ARG A 1 96 ? 6.449 -8.204 -12.780 1.00 80.88 96 ARG A C 1
ATOM 732 O O . ARG A 1 96 ? 5.759 -9.210 -12.701 1.00 80.88 96 ARG A O 1
ATOM 739 N N . ASP A 1 97 ? 5.991 -7.065 -13.302 1.00 80.12 97 ASP A N 1
ATOM 740 C CA . ASP A 1 97 ? 4.587 -6.881 -13.718 1.00 80.12 97 ASP A CA 1
ATOM 741 C C . ASP A 1 97 ? 4.173 -7.829 -14.865 1.00 80.12 97 ASP A C 1
ATOM 743 O O . ASP A 1 97 ? 2.986 -8.109 -15.078 1.00 80.12 97 ASP A O 1
ATOM 747 N N . LYS A 1 98 ? 5.159 -8.342 -15.613 1.00 72.75 98 LYS A N 1
ATOM 748 C CA . LYS A 1 98 ? 4.978 -9.285 -16.724 1.00 72.75 98 LYS A CA 1
ATOM 749 C C . LYS A 1 98 ? 5.094 -10.749 -16.296 1.00 72.75 98 LYS A C 1
ATOM 751 O O . LYS A 1 98 ? 4.640 -11.615 -17.039 1.00 72.75 98 LYS A O 1
ATOM 756 N N . THR A 1 99 ? 5.670 -11.029 -15.130 1.00 72.00 99 THR A N 1
ATOM 757 C CA . THR A 1 99 ? 5.944 -12.389 -14.668 1.00 72.00 99 THR A CA 1
ATOM 758 C C . THR A 1 99 ? 4.758 -12.941 -13.861 1.00 72.00 99 THR A C 1
ATOM 760 O O . THR A 1 99 ? 4.406 -12.367 -12.830 1.00 72.00 99 THR A O 1
ATOM 763 N N . PRO A 1 100 ? 4.136 -14.062 -14.281 1.00 64.12 100 PRO A N 1
ATOM 764 C CA . PRO A 1 100 ? 2.973 -14.636 -13.598 1.00 64.12 100 PRO A CA 1
ATOM 765 C C . PRO A 1 100 ? 3.250 -15.071 -12.154 1.00 64.12 100 PRO A C 1
ATOM 767 O O . PRO A 1 100 ? 2.367 -14.957 -11.311 1.00 64.12 100 PRO A O 1
ATOM 770 N N . GLU A 1 101 ? 4.473 -15.520 -11.854 1.00 66.25 101 GLU A N 1
ATOM 771 C CA . GLU A 1 10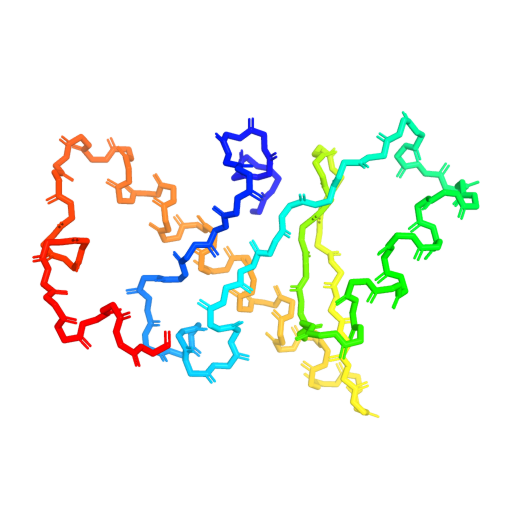1 ? 4.872 -16.001 -10.520 1.00 66.25 101 GLU A CA 1
ATOM 772 C C . GLU A 1 101 ? 4.763 -14.918 -9.435 1.00 66.25 101 GLU A C 1
ATOM 774 O O . GLU A 1 101 ? 4.523 -15.239 -8.275 1.00 66.25 101 GLU A O 1
ATOM 779 N N . TYR A 1 102 ? 4.882 -13.638 -9.810 1.00 59.81 102 TYR A N 1
ATOM 780 C CA . TYR A 1 102 ? 4.747 -12.497 -8.896 1.00 59.81 102 TYR A CA 1
ATOM 781 C C . TYR A 1 102 ? 3.314 -11.953 -8.802 1.00 59.81 102 TYR A C 1
ATOM 783 O O . TYR A 1 102 ? 3.056 -11.074 -7.988 1.00 59.81 102 TYR A O 1
ATOM 791 N N . LYS A 1 103 ? 2.371 -12.462 -9.609 1.00 54.88 103 LYS A N 1
ATOM 792 C CA . LYS A 1 103 ? 0.940 -12.102 -9.532 1.00 54.88 103 LYS A CA 1
ATOM 793 C C . LYS A 1 103 ? 0.138 -13.005 -8.590 1.00 54.88 103 LYS A C 1
ATOM 795 O O . LYS A 1 103 ? -1.054 -12.782 -8.420 1.00 54.88 103 LYS A O 1
ATOM 800 N N . ALA A 1 104 ? 0.767 -14.050 -8.055 1.00 52.09 104 ALA A N 1
ATOM 801 C CA . ALA A 1 104 ? 0.119 -15.102 -7.276 1.00 52.09 104 ALA A CA 1
ATOM 802 C C . ALA A 1 104 ? 0.211 -14.908 -5.747 1.00 52.09 104 ALA A C 1
ATOM 804 O O . ALA A 1 104 ? -0.189 -15.815 -5.017 1.00 52.09 104 ALA A O 1
ATOM 805 N N . TRP A 1 105 ? 0.736 -13.770 -5.279 1.00 49.34 105 TRP A N 1
ATOM 806 C CA . TRP A 1 105 ? 0.956 -13.448 -3.862 1.00 49.34 105 TRP A CA 1
ATOM 807 C C . TRP A 1 105 ? 0.013 -12.355 -3.360 1.00 49.34 105 TRP A C 1
ATOM 809 O O . TRP A 1 105 ? -0.331 -11.465 -4.171 1.00 49.34 105 TRP A O 1
#

Secondary structure (DSSP, 8-state):
-HHHHHH-SEE---SHHHHHHHS-EEEE--SS-SS-HHHHHHHHHHTTT-SEEEETTTEEEE--SSHHHHHHHHHHHHHHHHHHHHHHHT-SPPHHHH-GGGS--